Protein AF-A0A8S8Z1J0-F1 (afdb_monomer)

Sequence (112 aa):
MLGSYTSQRVSMSLVAPEFDILVENDLLVGEVVIIHGTALTQNEFSALGDVGGSLAWSPTSNLLLYGDTTDIATAKAEGVNIMIGPDWAPSGSKSSMHELKTADWWDKERPR

pLDDT: mean 88.36, std 18.01, range [36.69, 98.62]

Mean predicted aligned error: 6.82 Å

Foldseek 3Di:
DDDDPPLPPQDDDPQCVPLVVCSVVVNLALDAEAEFCQSDDLSSLLSSQVRNHAYEFALQL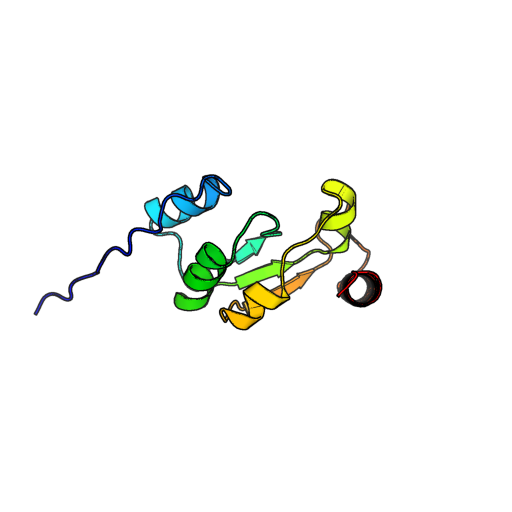CCVPPVGGHPVVSSVVSRHHYHYFQPDDPRGDPTSVVSVVSVVVVVVPDDD

Radius of gyration: 15.38 Å; Cα contacts (8 Å, |Δi|>4): 156; chains: 1; bounding box: 47×26×43 Å

Nearest PDB structures (foldseek):
  3e0l-assembly1_B  TM=9.116E-01  e=1.010E-03  Homo sapiens
  2uz9-assembly1_A  TM=9.146E-01  e=1.148E-03  Homo sapiens
  5hmf-assembly1_A  TM=8.231E-01  e=3.634E-03  Paenarthrobacter aurescens
  4lh8-assembly1_A  TM=8.204E-01  e=4.404E-03  Paenarthrobacter aurescens
  5hmd-assembly1_A  TM=8.238E-01  e=8.906E-03  Paenarthrobacter aurescens

Solvent-accessible surface area (backbone atoms only — not comparable to full-atom values): 6459 Å² total; per-residue (Å²): 138,83,82,82,82,76,80,77,77,73,76,85,52,96,66,42,65,68,58,53,53,37,49,77,67,74,54,74,37,45,88,36,68,44,69,54,52,57,65,57,50,68,69,57,26,35,58,36,15,75,44,53,10,32,36,41,33,28,48,50,30,32,38,74,77,69,73,49,58,43,62,57,69,55,29,50,73,36,52,31,43,78,44,70,38,22,71,59,79,93,54,22,48,96,35,46,71,49,29,51,52,46,47,55,50,52,65,70,70,52,87,128

Structure (mmCIF, N/CA/C/O backbone):
data_AF-A0A8S8Z1J0-F1
#
_entry.id   AF-A0A8S8Z1J0-F1
#
loop_
_atom_site.group_PDB
_atom_site.id
_atom_site.type_symbol
_atom_site.label_atom_id
_atom_site.label_alt_id
_atom_site.label_comp_id
_atom_site.label_asym_id
_atom_site.label_entity_id
_atom_site.label_seq_id
_atom_site.pdbx_PDB_ins_code
_atom_site.Cartn_x
_atom_site.Cartn_y
_atom_site.Cartn_z
_atom_site.occupancy
_atom_site.B_iso_or_equiv
_atom_site.auth_seq_id
_atom_site.auth_comp_id
_atom_site.auth_asym_id
_atom_site.auth_atom_id
_atom_site.pdbx_PDB_model_num
ATOM 1 N N . MET A 1 1 ? -31.672 0.012 25.500 1.00 39.16 1 MET A N 1
ATOM 2 C CA . MET A 1 1 ? -30.573 -0.919 25.186 1.00 39.16 1 MET A CA 1
ATOM 3 C C . MET A 1 1 ? -29.626 -0.144 24.277 1.00 39.16 1 MET A C 1
ATOM 5 O O . MET A 1 1 ? -29.867 -0.079 23.083 1.00 39.16 1 MET A O 1
ATOM 9 N N . LEU A 1 2 ? -28.698 0.618 24.861 1.00 37.44 2 LEU A N 1
ATOM 10 C CA . LEU A 1 2 ? -27.749 1.452 24.115 1.00 37.44 2 LEU A CA 1
ATOM 11 C C . LEU A 1 2 ? -26.468 0.633 23.953 1.00 37.44 2 LEU A C 1
ATOM 13 O O . LEU A 1 2 ? -25.881 0.231 24.956 1.00 37.44 2 LEU A O 1
ATOM 17 N N . GLY A 1 3 ? -26.110 0.321 22.708 1.00 39.62 3 GLY A N 1
ATOM 18 C CA . GLY A 1 3 ? -24.871 -0.373 22.377 1.00 39.62 3 GLY A CA 1
ATOM 19 C C . GLY A 1 3 ? -23.680 0.529 22.675 1.00 39.62 3 GLY A C 1
ATOM 20 O O . GLY A 1 3 ? -23.623 1.665 22.210 1.00 39.62 3 GLY A O 1
ATOM 21 N N . SER A 1 4 ? -22.758 0.036 23.493 1.00 36.69 4 SER A N 1
ATOM 22 C CA . SER A 1 4 ? -21.487 0.687 23.776 1.00 36.69 4 SER A CA 1
ATOM 23 C C . SER A 1 4 ? -20.590 0.595 22.542 1.00 36.69 4 SER A C 1
ATOM 25 O O . SER A 1 4 ? -20.083 -0.482 22.233 1.00 36.69 4 SER A O 1
ATOM 27 N N . TYR A 1 5 ? -20.389 1.713 21.846 1.00 37.41 5 TYR A N 1
ATOM 28 C CA . TYR A 1 5 ? -19.267 1.859 20.925 1.00 37.41 5 TYR A CA 1
ATOM 29 C C . TYR A 1 5 ? -18.002 2.014 21.766 1.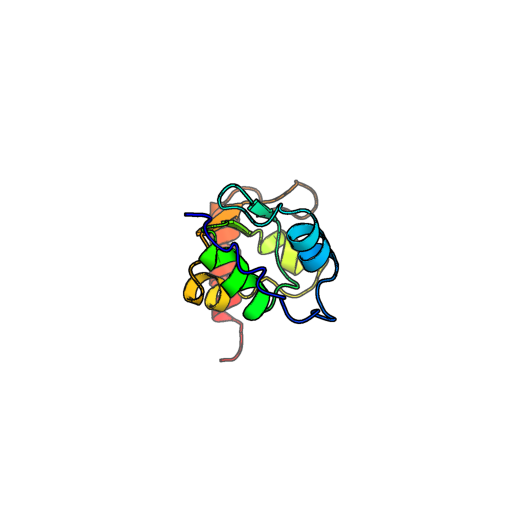00 37.41 5 TYR A C 1
ATOM 31 O O . TYR A 1 5 ? -17.731 3.069 22.342 1.00 37.41 5 TYR A O 1
ATOM 39 N N . THR A 1 6 ? -17.267 0.919 21.920 1.00 42.12 6 THR A N 1
ATOM 40 C CA . THR A 1 6 ? -15.942 0.939 22.529 1.00 42.12 6 THR A CA 1
ATOM 41 C C . THR A 1 6 ? -15.005 1.621 21.538 1.00 42.12 6 THR A C 1
ATOM 43 O O . THR A 1 6 ? -14.635 1.027 20.534 1.00 42.12 6 THR A O 1
ATOM 46 N N . SER A 1 7 ? -14.646 2.878 21.801 1.00 43.91 7 SER A N 1
ATOM 47 C CA . SER A 1 7 ? -13.538 3.547 21.117 1.00 43.91 7 SER A CA 1
ATOM 48 C C . SER A 1 7 ? -12.259 2.765 21.433 1.00 43.91 7 SER A C 1
ATOM 50 O O . SER A 1 7 ? -11.722 2.846 22.543 1.00 43.91 7 SER A O 1
ATOM 52 N N . GLN A 1 8 ? -11.820 1.925 20.493 1.00 44.66 8 GLN A N 1
ATOM 53 C CA . GLN A 1 8 ? -10.488 1.334 20.516 1.00 44.66 8 GLN A CA 1
ATOM 54 C C . GLN A 1 8 ? -9.500 2.488 20.366 1.00 44.66 8 GLN A C 1
ATOM 56 O O . GLN A 1 8 ? -9.335 3.047 19.287 1.00 44.66 8 GLN A O 1
ATOM 61 N N . ARG A 1 9 ? -8.861 2.879 21.473 1.00 46.41 9 ARG A N 1
ATOM 62 C CA . ARG A 1 9 ? -7.685 3.745 21.411 1.00 46.41 9 ARG A CA 1
ATOM 63 C C . ARG A 1 9 ? -6.593 2.960 20.702 1.00 46.41 9 ARG A C 1
ATOM 65 O O . ARG A 1 9 ? -5.966 2.094 21.312 1.00 46.41 9 ARG A O 1
ATOM 72 N N . VAL A 1 10 ? -6.392 3.253 19.425 1.00 53.56 10 VAL A N 1
ATOM 73 C CA . VAL A 1 10 ? -5.163 2.895 18.727 1.00 53.56 10 VAL A CA 1
ATOM 74 C C . VAL A 1 10 ? -4.028 3.588 19.484 1.00 53.56 10 VAL A C 1
ATOM 76 O O . VAL A 1 10 ? -4.106 4.769 19.823 1.00 53.56 10 VAL A O 1
ATOM 79 N N . SER A 1 11 ? -3.025 2.813 19.890 1.00 52.78 11 SER A N 1
ATOM 80 C CA . SER A 1 11 ? -1.804 3.350 20.484 1.00 52.78 11 SER A CA 1
ATOM 81 C C . SER A 1 11 ? -1.172 4.301 19.473 1.00 52.78 11 SER A C 1
ATOM 83 O O . SER A 1 11 ? -0.790 3.837 18.406 1.00 52.78 11 SER A O 1
ATOM 85 N N . MET A 1 12 ? -1.042 5.578 19.836 1.00 50.81 12 MET A N 1
ATOM 86 C CA . MET A 1 12 ? -0.450 6.641 19.018 1.00 50.81 12 MET A CA 1
ATOM 87 C C . MET A 1 12 ? 0.856 6.162 18.380 1.00 50.81 12 MET A C 1
ATOM 89 O O . MET A 1 12 ? 1.864 5.941 19.061 1.00 50.81 12 MET A O 1
ATOM 93 N N . SER A 1 13 ? 0.796 5.918 17.077 1.00 51.41 13 SER A N 1
ATOM 94 C CA . SER A 1 13 ? 1.918 5.429 16.292 1.00 51.41 13 SER A CA 1
ATOM 95 C C . SER A 1 13 ? 2.790 6.628 15.953 1.00 51.41 13 SER A C 1
ATOM 97 O O . SER A 1 13 ? 2.358 7.551 15.269 1.00 51.41 13 SER A O 1
ATOM 99 N N . LEU A 1 14 ? 4.050 6.636 16.401 1.00 54.56 14 LEU A N 1
ATOM 100 C CA . LEU A 1 14 ? 5.009 7.683 16.010 1.00 54.56 14 LEU A CA 1
ATOM 101 C C . LEU A 1 14 ? 5.307 7.682 14.494 1.00 54.56 14 LEU A C 1
ATOM 103 O O . LEU A 1 14 ? 6.061 8.534 14.029 1.00 54.56 14 LEU A O 1
ATOM 107 N N . VAL A 1 15 ? 4.769 6.713 13.747 1.00 55.25 15 VAL A N 1
ATOM 108 C CA . VAL A 1 15 ? 5.150 6.396 12.368 1.00 55.25 15 VAL A CA 1
ATOM 109 C C . VAL A 1 15 ? 4.072 6.810 11.350 1.00 55.25 15 VAL A C 1
ATOM 111 O O . VAL A 1 15 ? 4.399 6.935 10.173 1.00 55.25 15 VAL A O 1
ATOM 114 N N . ALA A 1 16 ? 2.835 7.121 11.771 1.00 68.56 16 ALA A N 1
ATOM 115 C CA . ALA A 1 16 ? 1.759 7.542 10.859 1.00 68.56 16 ALA A CA 1
ATOM 116 C C . ALA A 1 16 ? 0.701 8.458 11.527 1.00 68.56 16 ALA A C 1
ATOM 118 O O . ALA A 1 16 ? -0.449 8.041 11.698 1.00 68.56 16 ALA A O 1
ATOM 119 N N . PRO A 1 17 ? 1.033 9.717 11.884 1.00 83.19 17 PRO A N 1
ATOM 120 C CA . PRO A 1 17 ? 0.059 10.650 12.467 1.00 83.19 17 PRO A CA 1
ATOM 121 C C . PRO A 1 17 ? -1.178 10.866 11.578 1.00 83.19 17 PRO A C 1
ATOM 123 O O . PRO A 1 17 ? -2.257 11.184 12.070 1.00 83.19 17 PRO A O 1
ATOM 126 N N . GLU A 1 18 ? -1.057 10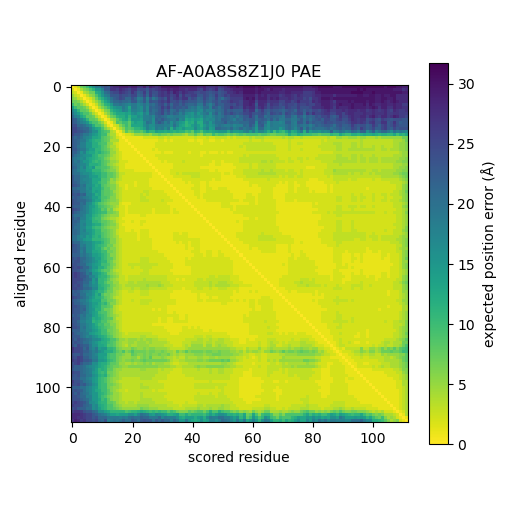.669 10.265 1.00 90.56 18 GLU A N 1
ATOM 127 C CA . GLU A 1 18 ? -2.167 10.757 9.319 1.00 90.56 18 GLU A CA 1
ATOM 128 C C . GLU A 1 18 ? -3.210 9.649 9.518 1.00 90.56 18 GLU A C 1
ATOM 130 O O . GLU A 1 18 ? -4.399 9.890 9.302 1.00 90.56 18 GLU A O 1
ATOM 135 N N . PHE A 1 19 ? -2.794 8.450 9.943 1.00 93.62 19 PHE A N 1
ATOM 136 C CA . PHE A 1 19 ? -3.726 7.363 10.242 1.00 93.62 19 PHE A CA 1
ATOM 137 C C . PHE A 1 19 ? -4.517 7.662 11.517 1.00 93.62 19 PHE A C 1
ATOM 139 O O . PHE A 1 19 ? -5.732 7.475 11.544 1.00 93.62 19 PHE A O 1
ATOM 146 N N . ASP A 1 20 ? -3.857 8.215 12.537 1.00 92.25 20 ASP A N 1
ATOM 147 C CA . ASP A 1 20 ? -4.526 8.650 13.765 1.00 92.25 20 ASP A CA 1
ATOM 148 C C . ASP A 1 20 ? -5.573 9.734 13.463 1.00 92.25 20 ASP A C 1
ATOM 150 O O . ASP A 1 20 ? -6.711 9.625 13.910 1.00 92.25 20 ASP A O 1
ATOM 154 N N . ILE A 1 21 ? -5.252 10.719 12.611 1.00 94.00 21 ILE A N 1
ATOM 155 C CA . ILE A 1 21 ? -6.218 11.739 12.161 1.00 94.00 21 ILE A CA 1
ATOM 156 C C . ILE A 1 21 ? -7.428 11.091 11.476 1.00 94.00 21 ILE A C 1
ATOM 158 O O . ILE A 1 21 ? -8.566 11.499 11.711 1.00 94.00 21 ILE A O 1
ATOM 162 N N . LEU A 1 22 ? -7.213 10.083 10.632 1.00 95.12 22 LEU A N 1
ATOM 163 C CA . LEU A 1 22 ? -8.291 9.354 9.965 1.00 95.12 22 LEU A CA 1
ATOM 164 C C . LEU A 1 22 ? -9.211 8.655 10.984 1.00 95.12 22 LEU A C 1
ATOM 166 O O . LEU A 1 22 ? -10.434 8.745 10.864 1.00 95.12 22 LEU A O 1
ATOM 170 N N . VAL A 1 23 ? -8.640 8.017 12.009 1.00 95.38 23 VAL A N 1
ATOM 171 C CA . VAL A 1 23 ? -9.391 7.364 13.095 1.00 95.38 23 VAL A CA 1
ATOM 172 C C . VAL A 1 23 ? -10.144 8.383 13.953 1.00 95.38 23 VAL A C 1
ATOM 174 O O . VAL A 1 23 ? -11.331 8.205 14.210 1.00 95.38 23 VAL A O 1
ATOM 177 N N . GLU A 1 24 ? -9.489 9.470 14.365 1.00 96.00 24 GLU A N 1
ATOM 178 C CA . GLU A 1 24 ? -10.069 10.522 15.213 1.00 96.00 24 GLU A CA 1
ATOM 179 C C . GLU A 1 24 ? -11.254 11.246 14.564 1.00 96.00 24 GLU A C 1
ATOM 181 O O . GLU A 1 24 ? -12.081 11.828 15.265 1.00 96.00 24 GLU A O 1
ATOM 186 N N . ASN A 1 25 ? -11.342 11.212 13.234 1.00 96.38 25 ASN A N 1
ATOM 187 C CA . ASN A 1 25 ? -12.436 11.806 12.468 1.00 96.38 25 ASN A CA 1
ATOM 188 C C . ASN A 1 25 ? -13.517 10.786 12.063 1.00 96.38 25 ASN A C 1
ATOM 190 O O . ASN A 1 25 ? -14.339 11.094 11.201 1.00 96.38 25 ASN A O 1
ATOM 194 N N . ASP A 1 26 ? -13.523 9.587 12.659 1.00 96.56 26 ASP A N 1
ATOM 195 C CA . ASP A 1 26 ? -14.471 8.502 12.361 1.00 96.56 26 ASP A CA 1
ATOM 196 C C . ASP A 1 26 ? -14.465 8.081 10.873 1.00 96.56 26 ASP A C 1
ATOM 198 O O . ASP A 1 26 ? -15.477 7.644 10.322 1.00 96.56 26 ASP A O 1
ATOM 202 N N . LEU A 1 27 ? -13.314 8.213 10.198 1.00 97.06 27 LEU A N 1
ATOM 203 C CA . LEU A 1 27 ? -13.148 7.879 8.777 1.00 97.06 27 LEU A CA 1
ATOM 204 C C . LEU A 1 27 ? -12.543 6.484 8.549 1.00 97.06 27 LEU A C 1
ATOM 206 O O . LEU A 1 27 ? -12.413 6.058 7.399 1.00 97.06 27 LEU A O 1
ATOM 210 N N . LEU A 1 28 ? -12.193 5.754 9.614 1.00 97.19 28 LEU A N 1
ATOM 211 C CA . LEU A 1 28 ? -11.796 4.347 9.521 1.00 97.19 28 LEU A CA 1
ATOM 212 C C . LEU A 1 28 ? -13.048 3.475 9.356 1.00 97.19 28 LEU A C 1
ATOM 214 O O . LEU A 1 28 ? -13.596 2.947 10.320 1.00 97.19 28 LEU A O 1
ATOM 218 N N . VAL A 1 29 ? -13.517 3.367 8.115 1.00 97.31 29 VAL A N 1
ATOM 219 C CA . VAL A 1 29 ? -14.726 2.631 7.715 1.00 97.31 29 VAL A CA 1
ATOM 220 C C . VAL A 1 29 ? -14.422 1.685 6.553 1.00 97.31 29 VAL A C 1
ATOM 222 O O . VAL A 1 29 ? -13.402 1.835 5.885 1.00 97.31 29 VAL A O 1
ATOM 225 N N . GLY A 1 30 ? -15.300 0.719 6.274 1.00 96.38 30 GLY A N 1
ATOM 226 C CA . GLY A 1 30 ? -15.054 -0.298 5.240 1.00 96.38 30 GLY A CA 1
ATOM 227 C C . GLY A 1 30 ? -14.912 0.252 3.817 1.00 96.38 30 GLY A C 1
ATOM 228 O O . GLY A 1 30 ? -14.244 -0.347 2.979 1.00 96.38 30 GLY A O 1
ATOM 229 N N . GLU A 1 31 ? -15.485 1.421 3.538 1.00 97.44 31 GLU A N 1
ATOM 230 C CA . GLU A 1 31 ? -15.373 2.115 2.254 1.00 97.44 31 GLU A CA 1
ATOM 231 C C . GLU A 1 31 ? -14.030 2.834 2.061 1.00 97.44 31 GLU A C 1
ATOM 233 O O . GLU A 1 31 ? -13.759 3.350 0.973 1.00 97.44 31 GLU A O 1
ATOM 238 N N . VAL A 1 32 ? -13.183 2.895 3.094 1.00 97.44 32 VAL A N 1
ATOM 239 C CA . VAL A 1 32 ? -11.903 3.593 3.010 1.00 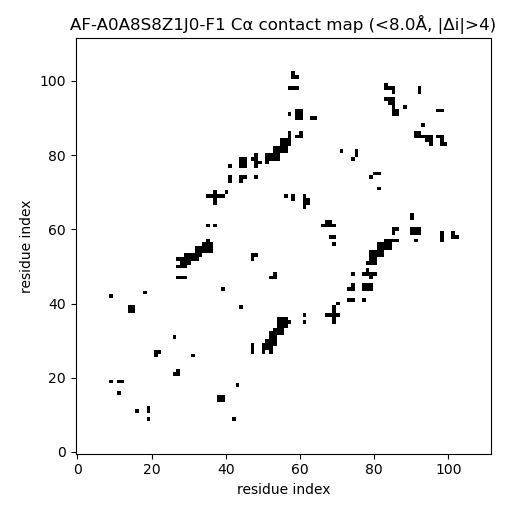97.44 32 VAL A CA 1
ATOM 240 C C . VAL A 1 32 ? -10.929 2.848 2.098 1.00 97.44 32 VAL A C 1
ATOM 242 O O . VAL A 1 32 ? -10.781 1.623 2.150 1.00 97.44 32 VAL A O 1
ATOM 245 N N . VAL A 1 33 ? -10.224 3.616 1.268 1.00 98.12 33 VAL A N 1
ATOM 246 C CA . VAL A 1 33 ? -9.132 3.121 0.430 1.00 98.12 33 VAL A CA 1
ATOM 247 C C . VAL A 1 33 ? -7.884 3.933 0.739 1.00 98.12 33 VAL A C 1
ATOM 249 O O . VAL A 1 33 ? -7.780 5.096 0.352 1.00 98.12 33 VAL A O 1
ATOM 252 N N . ILE A 1 34 ? -6.925 3.315 1.425 1.00 97.44 34 ILE A N 1
ATOM 253 C CA . ILE A 1 34 ? -5.614 3.917 1.667 1.00 97.44 34 ILE A CA 1
ATOM 254 C C . ILE A 1 34 ? -4.749 3.711 0.426 1.00 97.44 34 ILE A C 1
ATOM 256 O O . ILE A 1 34 ? -4.596 2.595 -0.064 1.00 97.44 34 ILE A O 1
ATOM 260 N N . ILE A 1 35 ? -4.176 4.792 -0.095 1.00 97.19 35 ILE A N 1
ATOM 261 C CA . ILE A 1 35 ? -3.278 4.747 -1.253 1.00 97.19 35 ILE A CA 1
ATOM 262 C C . ILE A 1 35 ? -1.840 4.643 -0.743 1.00 97.19 35 ILE A C 1
ATOM 264 O O . ILE A 1 35 ? -1.461 5.330 0.205 1.00 97.19 35 ILE A O 1
ATOM 268 N N . HIS A 1 36 ? -1.039 3.781 -1.370 1.00 96.75 36 HIS A N 1
ATOM 269 C CA . HIS A 1 36 ? 0.326 3.426 -0.973 1.00 96.75 36 HIS A CA 1
ATOM 270 C C . HIS A 1 36 ? 0.390 2.662 0.350 1.00 96.75 36 HIS A C 1
ATOM 272 O O . HIS A 1 36 ? 0.682 1.471 0.328 1.00 96.75 36 HIS A O 1
ATOM 278 N N . GLY A 1 37 ? 0.129 3.312 1.486 1.00 95.62 37 GLY A N 1
ATOM 279 C CA . GLY A 1 37 ? 0.223 2.709 2.823 1.00 95.62 37 GLY A CA 1
ATOM 280 C C . GLY A 1 37 ? 1.632 2.254 3.219 1.00 95.62 37 GLY A C 1
ATOM 281 O O . GLY A 1 37 ? 1.767 1.372 4.056 1.00 95.62 37 GLY A O 1
ATOM 282 N N . THR A 1 38 ? 2.684 2.821 2.619 1.00 95.50 38 THR A N 1
ATOM 283 C CA . THR A 1 38 ? 4.086 2.396 2.814 1.00 95.50 38 THR A CA 1
ATOM 284 C C . THR A 1 38 ? 4.594 2.548 4.246 1.00 95.50 38 THR A C 1
ATOM 286 O O . THR A 1 38 ? 5.473 1.796 4.648 1.00 95.50 38 THR A O 1
ATOM 289 N N . ALA A 1 39 ? 4.052 3.503 5.004 1.00 94.44 39 ALA A N 1
ATOM 290 C CA . ALA A 1 39 ? 4.424 3.758 6.396 1.00 94.44 39 ALA A CA 1
ATOM 291 C C . ALA A 1 39 ? 3.564 2.993 7.418 1.00 94.44 39 ALA A C 1
ATOM 293 O O . ALA A 1 39 ? 3.850 3.057 8.611 1.00 94.44 39 ALA A O 1
ATOM 294 N N . LEU A 1 40 ? 2.512 2.295 6.972 1.00 95.38 40 LEU A N 1
ATOM 295 C CA . LEU A 1 40 ? 1.647 1.550 7.880 1.00 95.38 40 LEU A CA 1
ATOM 296 C C . LEU A 1 40 ? 2.376 0.325 8.439 1.00 95.38 40 LEU A C 1
ATOM 298 O O . LEU A 1 40 ? 3.100 -0.384 7.738 1.00 95.38 40 LEU A O 1
ATOM 302 N N . THR A 1 41 ? 2.151 0.081 9.720 1.00 95.50 41 THR A N 1
ATOM 303 C CA . THR A 1 41 ? 2.626 -1.064 10.488 1.00 95.50 41 THR A CA 1
ATOM 304 C C . THR A 1 41 ? 1.513 -2.101 10.639 1.00 95.50 41 THR A C 1
ATOM 306 O O . THR A 1 41 ? 0.361 -1.883 10.260 1.00 95.50 41 THR A O 1
ATOM 309 N N . GLN A 1 42 ? 1.842 -3.239 11.252 1.00 96.75 42 GLN A N 1
ATOM 310 C CA . GLN A 1 42 ? 0.867 -4.285 11.560 1.00 96.75 42 GLN A CA 1
ATOM 311 C C . GLN A 1 42 ? -0.354 -3.761 12.332 1.00 96.75 42 GLN A C 1
ATOM 313 O O . GLN A 1 42 ? -1.469 -4.187 12.051 1.00 96.75 42 GLN A O 1
ATOM 318 N N . ASN A 1 43 ? -0.170 -2.823 13.268 1.00 96.38 43 ASN A N 1
ATOM 319 C CA . ASN A 1 43 ? -1.279 -2.302 14.069 1.00 96.38 43 ASN A CA 1
ATOM 320 C C . ASN A 1 43 ? -2.281 -1.517 13.212 1.00 96.38 43 ASN A C 1
ATOM 322 O O . ASN A 1 43 ? -3.487 -1.710 13.361 1.00 96.38 43 ASN A O 1
ATOM 326 N N . GLU A 1 44 ? -1.803 -0.656 12.305 1.00 97.19 44 GLU A N 1
ATOM 327 C CA . GLU A 1 44 ? -2.699 0.067 11.398 1.00 97.19 44 GLU A CA 1
ATOM 328 C C . GLU A 1 44 ? -3.338 -0.878 10.370 1.00 97.19 44 GLU A C 1
ATOM 330 O O . GLU A 1 44 ? -4.514 -0.720 10.048 1.00 97.19 44 GLU A O 1
ATOM 335 N N . PHE A 1 45 ? -2.613 -1.897 9.890 1.00 98.12 45 PHE A N 1
ATOM 336 C CA . PHE A 1 45 ? -3.196 -2.914 9.010 1.00 98.12 45 PHE A CA 1
ATOM 337 C C . PHE A 1 45 ? -4.284 -3.737 9.697 1.00 98.12 45 PHE A C 1
ATOM 339 O O . PHE A 1 45 ? -5.321 -3.967 9.084 1.00 98.12 45 PHE A O 1
ATOM 346 N N . SER A 1 46 ? -4.081 -4.132 10.955 1.00 98.25 46 SER A N 1
ATOM 347 C CA . SER A 1 46 ? -5.084 -4.831 11.763 1.00 98.25 46 SER A CA 1
ATOM 348 C C . SER A 1 46 ? -6.347 -3.985 11.915 1.00 98.25 46 SER A C 1
ATOM 350 O O . SER A 1 46 ? -7.435 -4.438 11.571 1.00 98.25 46 SER A O 1
ATOM 352 N N . ALA A 1 47 ? -6.204 -2.710 12.292 1.00 97.69 47 ALA A N 1
ATOM 353 C CA . ALA A 1 47 ? -7.339 -1.796 12.410 1.00 97.69 47 ALA A CA 1
ATOM 354 C C . ALA A 1 47 ? -8.071 -1.578 11.070 1.00 97.69 47 ALA A C 1
ATOM 356 O O . ALA A 1 47 ? -9.300 -1.517 11.026 1.00 97.69 47 ALA A O 1
ATOM 357 N N . LEU A 1 48 ? -7.327 -1.477 9.964 1.00 98.19 48 LEU A N 1
ATOM 358 C CA . LEU A 1 48 ? -7.902 -1.360 8.624 1.00 98.19 48 LEU A CA 1
ATOM 359 C C . LEU A 1 48 ? -8.634 -2.642 8.195 1.00 98.19 48 LEU A C 1
ATOM 361 O O . LEU A 1 48 ? -9.710 -2.563 7.601 1.00 98.19 48 LEU A O 1
ATOM 365 N N . GLY A 1 49 ? -8.069 -3.809 8.500 1.00 98.25 49 GLY A N 1
ATOM 366 C CA . GLY A 1 49 ? -8.665 -5.115 8.235 1.00 98.25 49 GLY A CA 1
ATOM 367 C C . GLY A 1 49 ? -9.941 -5.356 9.041 1.00 98.25 49 GLY A C 1
ATOM 368 O O . GLY A 1 49 ? -10.935 -5.811 8.476 1.00 98.25 49 GLY A O 1
ATOM 369 N N . ASP A 1 50 ? -9.960 -4.960 10.318 1.00 98.50 50 ASP A N 1
ATOM 370 C CA . ASP A 1 50 ? -11.115 -5.087 11.220 1.00 98.50 50 ASP A CA 1
ATOM 371 C C . ASP A 1 50 ? -12.371 -4.385 10.677 1.00 98.50 50 ASP A C 1
ATOM 373 O O . ASP A 1 50 ? -13.489 -4.879 10.847 1.00 98.50 50 ASP A O 1
ATOM 377 N N . VAL A 1 51 ? -12.201 -3.251 9.987 1.00 98.06 51 VAL A N 1
ATOM 378 C CA . VAL A 1 51 ? -13.313 -2.516 9.357 1.00 98.06 51 VAL A CA 1
ATOM 379 C C . VAL A 1 51 ? -13.606 -2.964 7.921 1.00 98.06 51 VAL A C 1
ATOM 381 O O . VAL A 1 51 ? -14.558 -2.477 7.315 1.00 98.06 51 VAL A O 1
ATOM 384 N N . GLY A 1 52 ? -12.820 -3.890 7.362 1.00 98.06 52 GLY A N 1
ATOM 385 C CA . GLY A 1 52 ? -12.928 -4.339 5.969 1.00 98.06 52 GLY A CA 1
ATOM 386 C C . GLY A 1 52 ? -12.397 -3.333 4.943 1.00 98.06 52 GLY A C 1
ATOM 387 O O . GLY A 1 52 ? -12.764 -3.402 3.767 1.00 98.06 52 GLY A O 1
ATOM 388 N N . GLY A 1 53 ? -11.553 -2.396 5.380 1.00 98.12 53 GLY A N 1
ATOM 389 C CA . GLY A 1 53 ? -10.972 -1.358 4.539 1.00 98.12 53 GLY A CA 1
ATOM 390 C C . GLY A 1 53 ? -9.987 -1.904 3.506 1.00 98.12 53 GLY A C 1
ATOM 391 O O . GLY A 1 53 ? -9.583 -3.073 3.523 1.00 98.12 53 GLY A O 1
ATOM 392 N N . SER A 1 54 ? -9.607 -1.041 2.564 1.00 98.56 54 SER A N 1
ATOM 393 C CA . SER A 1 54 ? -8.798 -1.438 1.413 1.00 98.56 54 SER A CA 1
ATOM 394 C C . SER A 1 54 ? -7.498 -0.650 1.277 1.00 98.56 54 SER A C 1
ATOM 396 O O . SER A 1 54 ? -7.386 0.500 1.698 1.00 98.56 54 SER A O 1
ATOM 398 N N . LEU A 1 55 ? -6.531 -1.262 0.601 1.00 98.25 55 LEU A N 1
ATOM 399 C CA . LEU A 1 55 ? -5.263 -0.674 0.202 1.00 98.25 55 LEU A CA 1
ATOM 400 C C . LEU A 1 55 ? -5.149 -0.665 -1.329 1.00 98.25 55 LEU A C 1
ATOM 402 O O . LEU A 1 55 ? -5.276 -1.707 -1.973 1.00 98.25 55 LEU A O 1
ATOM 406 N N . ALA A 1 56 ? -4.858 0.495 -1.915 1.00 98.19 56 ALA A N 1
ATOM 407 C CA . ALA A 1 56 ? -4.432 0.629 -3.303 1.00 98.19 56 ALA A CA 1
ATOM 408 C C . ALA A 1 56 ? -2.898 0.679 -3.364 1.00 98.19 56 ALA A C 1
ATOM 410 O O . ALA A 1 56 ? -2.276 1.687 -3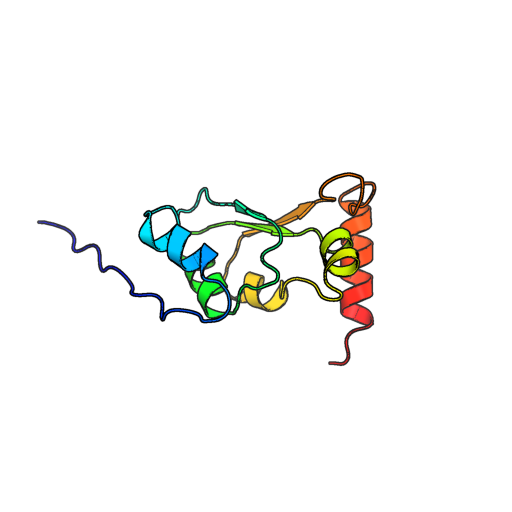.021 1.00 98.19 56 ALA A O 1
ATOM 411 N N . TRP A 1 57 ? -2.288 -0.429 -3.784 1.00 98.38 57 TRP A N 1
ATOM 412 C CA . TRP A 1 57 ? -0.840 -0.606 -3.815 1.00 98.38 57 TRP A CA 1
ATOM 413 C C . TRP A 1 57 ? -0.251 -0.342 -5.205 1.00 98.38 57 TRP A C 1
ATOM 415 O O . TRP A 1 57 ? -0.703 -0.905 -6.206 1.00 98.38 57 TRP A O 1
ATOM 425 N N . SER A 1 58 ? 0.803 0.474 -5.239 1.00 98.31 58 SER A N 1
ATOM 426 C CA . SER A 1 58 ? 1.499 0.897 -6.460 1.00 98.31 58 SER A CA 1
ATOM 427 C C . SER A 1 58 ? 3.011 0.676 -6.309 1.00 98.31 58 SER A C 1
ATOM 429 O O . SER A 1 58 ? 3.751 1.631 -6.046 1.00 98.31 58 SER A O 1
ATOM 431 N N . PRO A 1 59 ? 3.500 -0.576 -6.402 1.00 97.50 59 PRO A N 1
ATOM 432 C CA . PRO A 1 59 ? 4.878 -0.915 -6.055 1.00 97.50 59 PRO A CA 1
ATOM 433 C C . PRO A 1 59 ? 5.930 -0.158 -6.862 1.00 97.50 59 PRO A C 1
ATOM 435 O O . PRO A 1 59 ? 6.946 0.234 -6.296 1.00 97.50 59 PRO A O 1
ATOM 438 N N . THR A 1 60 ? 5.694 0.086 -8.151 1.00 97.69 60 THR A N 1
ATOM 439 C CA . THR A 1 60 ? 6.639 0.827 -9.001 1.00 97.69 60 THR A CA 1
ATOM 440 C C . THR A 1 60 ? 6.825 2.262 -8.506 1.00 97.69 60 THR A C 1
ATOM 442 O O . THR A 1 60 ? 7.960 2.706 -8.336 1.00 97.69 60 THR A O 1
ATOM 445 N N . SER A 1 61 ? 5.720 2.952 -8.205 1.00 97.94 61 SER A N 1
ATOM 446 C CA . SER A 1 61 ? 5.736 4.320 -7.676 1.00 97.94 61 SER A CA 1
ATOM 447 C C . SER A 1 61 ? 6.409 4.376 -6.304 1.00 97.94 61 SER A C 1
ATOM 449 O O . SER A 1 61 ? 7.306 5.190 -6.089 1.00 97.94 61 SER A O 1
ATOM 451 N N . ASN A 1 62 ? 6.062 3.442 -5.410 1.00 97.50 62 ASN A N 1
ATOM 452 C CA . ASN A 1 62 ? 6.654 3.352 -4.076 1.00 97.50 62 ASN A CA 1
ATOM 453 C C . ASN A 1 62 ? 8.179 3.196 -4.132 1.00 97.50 62 ASN A C 1
ATOM 455 O O . ASN A 1 62 ? 8.907 3.975 -3.520 1.00 97.50 62 ASN A O 1
ATOM 459 N N . LEU A 1 63 ? 8.663 2.223 -4.909 1.00 96.06 63 LEU A N 1
ATOM 460 C CA . LEU A 1 63 ? 10.091 1.933 -5.022 1.00 96.06 63 LEU A CA 1
ATOM 461 C C . LEU A 1 63 ? 10.856 3.098 -5.652 1.00 96.06 63 LEU A C 1
ATOM 463 O O . LEU A 1 63 ? 11.950 3.425 -5.197 1.00 96.06 63 LEU A O 1
ATOM 467 N N . LEU A 1 64 ? 10.284 3.746 -6.671 1.00 96.38 64 LEU A N 1
ATOM 468 C CA . LEU A 1 64 ? 10.916 4.890 -7.323 1.00 96.38 64 LEU A CA 1
ATOM 469 C C . LEU A 1 64 ? 11.022 6.108 -6.393 1.00 96.38 64 LEU A C 1
ATOM 471 O O . LEU A 1 64 ? 12.032 6.808 -6.430 1.00 96.38 64 LEU A O 1
ATOM 475 N N . LEU A 1 65 ? 9.985 6.379 -5.595 1.00 95.81 65 LEU A N 1
ATOM 476 C CA . LEU A 1 65 ? 9.905 7.579 -4.757 1.00 95.81 65 LEU A CA 1
ATOM 477 C C . LEU A 1 65 ? 10.555 7.405 -3.379 1.00 95.81 65 LEU A C 1
ATOM 479 O O . LEU A 1 65 ? 11.119 8.363 -2.853 1.00 95.81 65 LEU A O 1
ATOM 483 N N . TYR A 1 66 ? 10.473 6.209 -2.795 1.00 93.81 66 TYR A N 1
ATOM 484 C CA . TYR A 1 66 ? 10.824 5.966 -1.391 1.00 93.81 66 TYR A CA 1
ATOM 485 C C . TYR A 1 66 ? 11.909 4.902 -1.195 1.00 93.81 66 TYR A C 1
ATOM 487 O O . TYR A 1 66 ? 12.462 4.802 -0.103 1.00 93.81 66 TYR A O 1
ATOM 495 N N . GLY A 1 67 ? 12.238 4.114 -2.224 1.00 94.25 67 GLY A N 1
ATOM 496 C CA . GLY A 1 67 ? 13.249 3.052 -2.143 1.00 94.25 67 GLY A CA 1
ATOM 497 C C . GLY A 1 67 ? 12.803 1.772 -1.422 1.00 94.25 67 GLY A C 1
ATOM 498 O O . GLY A 1 67 ? 13.572 0.817 -1.369 1.00 94.25 67 GLY A O 1
ATOM 499 N N . ASP A 1 68 ? 11.572 1.730 -0.913 1.00 94.06 68 ASP A N 1
ATOM 500 C CA . ASP A 1 68 ? 10.908 0.546 -0.356 1.00 94.06 68 ASP A CA 1
ATOM 501 C C . ASP A 1 68 ? 9.417 0.587 -0.742 1.00 94.06 68 ASP A C 1
ATOM 503 O O . ASP A 1 68 ? 8.932 1.545 -1.352 1.00 94.06 68 ASP A O 1
ATOM 507 N N . THR A 1 69 ? 8.674 -0.463 -0.416 1.00 96.31 69 THR A N 1
ATOM 508 C CA . THR A 1 69 ? 7.246 -0.579 -0.690 1.00 96.31 69 THR A CA 1
ATOM 509 C C . THR A 1 69 ? 6.506 -1.194 0.489 1.00 96.31 69 THR A C 1
ATOM 511 O O . THR A 1 69 ? 7.100 -1.805 1.371 1.00 96.31 69 THR A O 1
ATOM 514 N N . THR A 1 70 ? 5.189 -1.030 0.486 1.00 96.62 70 THR A N 1
ATOM 515 C CA . THR A 1 70 ? 4.274 -1.490 1.530 1.00 96.62 70 THR A CA 1
ATOM 516 C C . THR A 1 70 ? 4.467 -2.964 1.866 1.00 96.62 70 THR A C 1
ATOM 518 O O . THR A 1 70 ? 4.599 -3.790 0.960 1.00 96.62 70 THR A O 1
ATOM 521 N N . ASP A 1 71 ? 4.420 -3.305 3.155 1.00 95.88 71 ASP A N 1
ATOM 522 C CA . ASP A 1 71 ? 4.414 -4.693 3.620 1.00 95.88 71 ASP A CA 1
ATOM 523 C C . ASP A 1 71 ? 3.051 -5.348 3.347 1.00 95.88 71 ASP A C 1
ATOM 525 O O . ASP A 1 71 ? 2.182 -5.481 4.214 1.00 95.88 71 ASP A O 1
ATOM 529 N N . ILE A 1 72 ? 2.849 -5.740 2.087 1.00 96.75 72 ILE A N 1
ATOM 530 C CA . ILE A 1 72 ? 1.588 -6.330 1.629 1.00 96.75 72 ILE A CA 1
ATOM 531 C C . ILE A 1 72 ? 1.348 -7.696 2.267 1.00 96.75 72 ILE A C 1
ATOM 533 O O . ILE A 1 72 ? 0.198 -8.120 2.370 1.00 96.75 72 ILE A O 1
ATOM 537 N N . ALA A 1 73 ? 2.414 -8.399 2.672 1.00 96.00 73 ALA A N 1
ATOM 538 C CA . ALA A 1 73 ? 2.311 -9.711 3.295 1.00 96.00 73 ALA A CA 1
ATOM 539 C C . ALA A 1 73 ? 1.638 -9.588 4.664 1.00 96.00 73 ALA A C 1
ATOM 541 O O . ALA A 1 73 ? 0.656 -10.291 4.917 1.00 96.00 73 ALA A O 1
ATOM 542 N N . THR A 1 74 ? 2.097 -8.642 5.487 1.00 97.75 74 THR A N 1
ATOM 543 C CA . THR A 1 74 ? 1.449 -8.313 6.761 1.00 97.75 74 THR A CA 1
ATOM 544 C C . THR A 1 74 ? 0.046 -7.756 6.531 1.00 97.75 74 THR A C 1
ATOM 546 O O . THR A 1 74 ? -0.899 -8.269 7.120 1.00 97.75 74 THR A O 1
ATOM 549 N N . ALA A 1 75 ? -0.144 -6.806 5.606 1.00 98.12 75 ALA A N 1
ATOM 550 C CA . ALA A 1 75 ? -1.477 -6.266 5.308 1.00 98.12 75 ALA A CA 1
ATOM 551 C C . ALA A 1 75 ? -2.492 -7.363 4.932 1.00 98.12 75 ALA A C 1
ATOM 553 O O . ALA A 1 75 ? -3.624 -7.376 5.414 1.00 98.12 75 ALA A O 1
ATOM 554 N N . LYS A 1 76 ? -2.074 -8.331 4.107 1.00 98.00 76 LYS A N 1
ATOM 555 C CA . LYS A 1 76 ? -2.904 -9.477 3.723 1.00 98.00 76 LYS A CA 1
ATOM 556 C C . LYS A 1 76 ? -3.188 -10.407 4.904 1.00 98.00 76 LYS A C 1
ATOM 558 O O . LYS A 1 76 ? -4.294 -10.934 4.992 1.00 98.00 76 LYS A O 1
ATOM 563 N N . ALA A 1 77 ? -2.202 -10.646 5.770 1.00 98.44 77 ALA A N 1
ATOM 564 C CA . ALA A 1 77 ? -2.367 -11.477 6.961 1.00 98.44 77 ALA A CA 1
ATOM 565 C C . ALA A 1 77 ? -3.364 -10.862 7.958 1.00 98.44 77 ALA A C 1
ATOM 567 O O . ALA A 1 77 ? -4.142 -11.596 8.560 1.00 98.44 77 ALA A O 1
ATOM 568 N N . GLU A 1 78 ? -3.392 -9.533 8.048 1.00 98.56 78 GLU A N 1
ATOM 569 C CA . GLU A 1 78 ? -4.330 -8.757 8.868 1.00 98.56 78 GLU A CA 1
ATOM 570 C C . GLU A 1 78 ? -5.716 -8.566 8.216 1.00 98.56 78 GLU A C 1
ATOM 572 O O . GLU A 1 78 ? -6.584 -7.904 8.773 1.00 98.56 78 GLU A O 1
ATOM 577 N N . GLY A 1 79 ? -5.965 -9.151 7.039 1.00 98.19 79 GLY A N 1
ATOM 578 C CA . GLY A 1 79 ? -7.290 -9.149 6.406 1.00 98.19 79 GLY A CA 1
ATOM 579 C C . GLY A 1 79 ? -7.621 -7.914 5.561 1.00 98.19 79 GLY A C 1
ATOM 580 O O . GLY A 1 79 ? -8.770 -7.757 5.151 1.00 98.19 79 GLY A O 1
ATOM 581 N N . VAL A 1 80 ? -6.641 -7.061 5.248 1.00 98.62 80 VAL A N 1
ATOM 582 C CA . VAL A 1 80 ? -6.841 -5.887 4.383 1.00 98.62 80 VAL A CA 1
ATOM 583 C C . VAL A 1 80 ? -7.171 -6.314 2.947 1.00 98.62 80 VAL A C 1
ATOM 585 O O . VAL A 1 80 ? -6.514 -7.184 2.367 1.00 98.62 80 VAL A O 1
ATOM 588 N N . ASN A 1 81 ? -8.151 -5.650 2.326 1.00 98.38 81 ASN A N 1
ATOM 589 C CA . ASN A 1 81 ? -8.449 -5.819 0.903 1.00 98.38 81 ASN A CA 1
ATOM 590 C C . ASN A 1 81 ? -7.381 -5.120 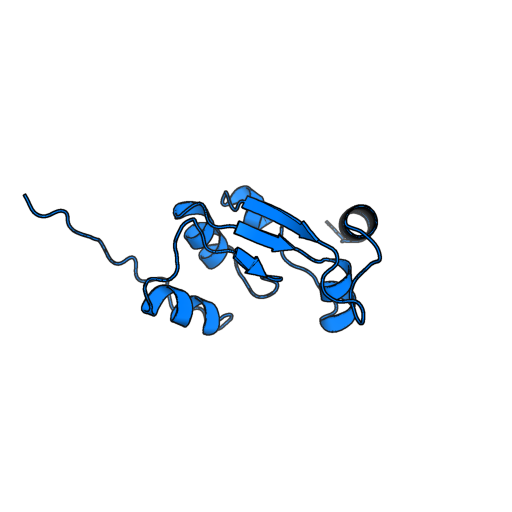0.048 1.00 98.38 81 ASN A C 1
ATOM 592 O O . ASN A 1 81 ? -7.221 -3.907 0.129 1.00 98.38 81 ASN A O 1
ATOM 596 N N . ILE A 1 82 ? -6.658 -5.852 -0.802 1.00 98.31 82 ILE A N 1
ATOM 597 C CA . ILE A 1 82 ? -5.531 -5.287 -1.566 1.00 98.31 82 ILE A CA 1
ATOM 598 C C . ILE A 1 82 ? -5.871 -5.192 -3.053 1.00 98.31 82 ILE A C 1
ATOM 600 O O . ILE A 1 82 ? -6.171 -6.187 -3.713 1.00 98.31 82 ILE A O 1
ATOM 604 N N . MET A 1 83 ? -5.755 -3.981 -3.589 1.00 97.94 83 MET A N 1
ATOM 605 C CA . MET A 1 83 ? -5.807 -3.667 -5.013 1.00 97.94 83 MET A CA 1
ATOM 606 C C . MET A 1 83 ? -4.408 -3.312 -5.515 1.00 97.94 83 MET A C 1
ATOM 608 O O . MET A 1 83 ? -3.591 -2.787 -4.762 1.00 97.94 83 MET A O 1
ATOM 612 N N . ILE A 1 84 ? -4.149 -3.546 -6.803 1.00 97.56 84 ILE A N 1
ATOM 613 C CA . ILE A 1 84 ? -2.885 -3.175 -7.446 1.00 97.56 84 ILE A CA 1
ATOM 614 C C . ILE A 1 84 ? -3.124 -2.247 -8.641 1.00 97.56 84 ILE A C 1
ATOM 616 O O . ILE A 1 84 ? -3.924 -2.547 -9.536 1.00 97.56 84 ILE A O 1
ATOM 620 N N . GLY A 1 85 ? -2.435 -1.106 -8.660 1.00 96.88 85 GLY A N 1
ATOM 621 C CA . GLY A 1 85 ? -2.665 -0.051 -9.643 1.00 96.88 85 GLY A CA 1
ATOM 622 C C . GLY A 1 85 ? -1.401 0.734 -9.983 1.00 96.88 85 GLY A C 1
ATOM 623 O O . GLY A 1 85 ? -0.490 0.808 -9.167 1.00 96.88 85 GLY A O 1
ATOM 624 N N . PRO A 1 86 ? -1.322 1.308 -11.195 1.00 96.25 86 PRO A N 1
ATOM 625 C CA . PRO A 1 86 ? -0.102 1.938 -11.671 1.00 96.25 86 PRO A CA 1
ATOM 626 C C . PRO A 1 86 ? 0.236 3.273 -11.013 1.00 96.25 86 PRO A C 1
ATOM 628 O O . PRO A 1 86 ? 1.341 3.734 -11.230 1.00 96.25 86 PRO A O 1
ATOM 631 N N . ASP A 1 87 ? -0.662 3.894 -10.241 1.00 95.50 87 ASP A N 1
ATOM 632 C CA . ASP A 1 87 ? -0.541 5.301 -9.825 1.00 95.50 87 ASP A CA 1
ATOM 633 C C . ASP A 1 87 ? -0.502 6.275 -11.033 1.00 95.50 87 ASP A C 1
ATOM 635 O O . ASP A 1 87 ? -0.866 5.927 -12.162 1.00 95.50 87 ASP A O 1
ATOM 639 N N . TRP A 1 88 ? -0.146 7.535 -10.796 1.00 92.00 88 TRP A N 1
ATOM 640 C CA . TRP A 1 88 ? -0.010 8.591 -11.797 1.00 92.00 88 TRP A CA 1
ATOM 641 C C . TRP A 1 88 ? 1.229 8.444 -12.699 1.00 92.00 88 TRP A C 1
ATOM 643 O O . TRP A 1 88 ? 2.257 7.891 -12.325 1.00 92.00 88 TRP A O 1
ATOM 653 N N . ALA A 1 89 ? 1.152 9.001 -13.912 1.00 90.19 89 ALA A N 1
ATOM 654 C CA . ALA A 1 89 ? 2.126 8.767 -14.987 1.00 90.19 89 ALA A CA 1
ATOM 655 C C . ALA A 1 89 ? 3.618 9.075 -14.684 1.00 90.19 89 ALA A C 1
ATOM 657 O O . ALA A 1 89 ? 4.462 8.395 -15.265 1.00 90.19 89 ALA A O 1
ATOM 658 N N . PRO A 1 90 ? 3.990 10.072 -13.854 1.00 92.50 90 PRO A N 1
ATOM 659 C CA . PRO A 1 90 ? 5.400 10.391 -13.594 1.00 92.50 90 PRO A CA 1
ATOM 660 C C . PRO A 1 90 ? 6.189 9.325 -12.828 1.00 92.50 90 PRO A C 1
ATOM 662 O O . PRO A 1 90 ? 7.368 9.140 -13.123 1.00 92.50 90 PRO A O 1
ATOM 665 N N . SER A 1 91 ? 5.569 8.637 -11.867 1.00 93.31 91 SER A N 1
ATOM 666 C CA . SER A 1 91 ? 6.213 7.556 -11.099 1.00 93.31 91 SER A CA 1
ATOM 667 C C . SER A 1 91 ? 5.545 6.195 -11.282 1.00 93.31 91 SER A C 1
ATOM 669 O O . SER A 1 91 ? 6.048 5.180 -10.805 1.00 93.31 91 SER A O 1
ATOM 671 N N . GLY A 1 92 ? 4.425 6.167 -11.994 1.00 92.94 92 GLY A N 1
ATOM 672 C CA . GLY A 1 92 ? 3.626 4.988 -12.229 1.00 92.94 92 GLY A CA 1
ATOM 673 C C . GLY A 1 92 ? 4.039 4.155 -13.432 1.00 92.94 92 GLY A C 1
ATOM 674 O O . GLY A 1 92 ? 4.685 4.623 -14.374 1.00 92.94 92 GLY A O 1
ATOM 675 N N . SER A 1 93 ? 3.627 2.889 -13.431 1.00 95.62 93 SER A N 1
ATOM 676 C CA . SER A 1 93 ? 3.814 2.017 -14.587 1.00 95.62 93 SER A CA 1
ATOM 677 C C . SER A 1 93 ? 2.714 2.201 -15.646 1.00 95.62 93 SER A C 1
ATOM 679 O O . SER A 1 93 ? 1.773 2.977 -15.515 1.00 95.62 93 SER A O 1
ATOM 681 N N . LYS A 1 94 ? 2.818 1.466 -16.759 1.00 94.50 94 LYS A N 1
ATOM 682 C CA . LYS A 1 94 ? 1.859 1.568 -17.876 1.00 94.50 94 LYS A CA 1
ATOM 683 C C . LYS A 1 94 ? 0.556 0.789 -17.655 1.00 94.50 94 LYS A C 1
ATOM 685 O O . LYS A 1 94 ? -0.360 0.926 -18.460 1.00 94.50 94 LYS A O 1
ATOM 690 N N . SER A 1 95 ? 0.500 -0.100 -16.660 1.00 96.62 95 SER A N 1
ATOM 691 C CA . SER A 1 95 ? -0.654 -0.982 -16.421 1.00 96.62 95 SER A CA 1
ATOM 692 C C . SER A 1 95 ? -0.512 -1.753 -15.108 1.00 96.62 95 SER A C 1
ATOM 694 O O . SER A 1 95 ? 0.609 -2.048 -14.701 1.00 96.62 95 SER A O 1
ATOM 696 N N . SER A 1 96 ? -1.622 -2.235 -14.541 1.00 96.81 96 SER A N 1
ATOM 697 C CA . SER A 1 96 ? -1.594 -3.144 -13.381 1.00 96.81 96 SER A CA 1
ATOM 698 C C . SER A 1 96 ? -0.794 -4.434 -13.624 1.00 96.81 96 SER A C 1
ATOM 700 O O . SER A 1 96 ? -0.224 -4.986 -12.692 1.00 96.81 96 SER A O 1
ATOM 702 N N . MET A 1 97 ? -0.684 -4.906 -14.873 1.00 97.69 97 MET A N 1
ATOM 703 C CA . MET A 1 97 ? 0.156 -6.070 -15.204 1.00 97.69 97 MET A CA 1
ATOM 704 C C . MET A 1 97 ? 1.652 -5.776 -15.061 1.00 97.69 97 MET A C 1
ATOM 706 O O . MET A 1 97 ? 2.431 -6.667 -14.731 1.00 97.69 97 MET A O 1
ATOM 710 N N . HIS A 1 98 ? 2.065 -4.529 -15.293 1.00 97.12 98 HIS A N 1
ATOM 711 C CA . HIS A 1 98 ? 3.438 -4.114 -15.027 1.00 97.12 98 HIS A CA 1
ATOM 712 C C . HIS A 1 98 ? 3.669 -4.031 -13.515 1.00 97.12 98 HIS A C 1
ATOM 714 O O . HIS A 1 98 ? 4.652 -4.589 -13.045 1.00 97.12 98 HIS A O 1
ATOM 720 N N . GLU A 1 99 ? 2.735 -3.473 -12.741 1.00 97.88 99 GLU A N 1
ATOM 721 C CA . GLU A 1 99 ? 2.852 -3.492 -11.275 1.00 97.88 99 GLU A CA 1
ATOM 722 C C . GLU A 1 99 ? 3.002 -4.909 -10.712 1.00 97.88 99 GLU A C 1
ATOM 724 O O .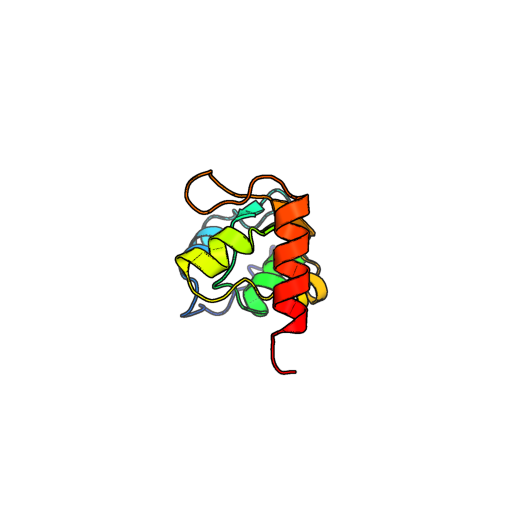 GLU A 1 99 ? 3.853 -5.132 -9.856 1.00 97.88 99 GLU A O 1
ATOM 729 N N . LEU A 1 100 ? 2.260 -5.892 -11.239 1.00 97.44 100 LEU A N 1
ATOM 730 C CA . LEU A 1 100 ? 2.422 -7.298 -10.846 1.00 97.44 100 LEU A CA 1
ATOM 731 C C . LEU A 1 100 ? 3.825 -7.839 -11.153 1.00 97.44 100 LEU A C 1
ATOM 733 O O . LEU A 1 100 ? 4.369 -8.607 -10.364 1.00 97.44 100 LEU A O 1
ATOM 737 N N . LYS A 1 101 ? 4.433 -7.429 -12.272 1.00 97.31 101 LYS A N 1
ATOM 738 C CA . LYS A 1 101 ? 5.818 -7.796 -12.596 1.00 97.31 101 LYS A CA 1
ATOM 739 C C . LYS A 1 101 ? 6.808 -7.167 -11.612 1.00 97.31 101 LYS A C 1
ATOM 741 O O . LYS A 1 101 ? 7.748 -7.839 -11.201 1.00 97.31 101 LYS A O 1
ATOM 746 N N . THR A 1 102 ? 6.603 -5.903 -11.239 1.00 97.06 102 THR A N 1
ATOM 747 C CA . THR A 1 102 ? 7.431 -5.218 -10.235 1.00 97.06 102 THR A CA 1
ATOM 748 C C . THR A 1 102 ? 7.292 -5.881 -8.865 1.00 97.06 102 THR A C 1
ATOM 750 O O . THR A 1 102 ? 8.297 -6.118 -8.204 1.00 97.06 102 THR A O 1
ATOM 753 N N . ALA A 1 103 ? 6.067 -6.235 -8.465 1.00 96.56 103 ALA A N 1
ATOM 754 C CA . ALA A 1 103 ? 5.774 -6.952 -7.226 1.00 96.56 103 ALA A CA 1
ATOM 755 C C . ALA A 1 103 ? 6.477 -8.320 -7.158 1.00 96.56 103 ALA A C 1
ATOM 757 O O . ALA A 1 103 ? 7.143 -8.617 -6.172 1.00 96.56 103 ALA A O 1
ATOM 758 N N . ASP A 1 104 ? 6.368 -9.126 -8.220 1.00 95.88 104 ASP A N 1
ATOM 759 C CA . ASP A 1 104 ? 7.028 -10.436 -8.329 1.00 95.88 104 ASP A CA 1
ATOM 760 C C . ASP A 1 104 ? 8.559 -10.322 -8.326 1.00 95.88 104 ASP A C 1
ATOM 762 O O . ASP A 1 104 ? 9.243 -11.135 -7.709 1.00 95.88 104 ASP A O 1
ATOM 766 N N . TRP A 1 105 ? 9.111 -9.303 -8.991 1.00 96.00 105 TRP A N 1
ATOM 767 C CA . TRP A 1 105 ? 10.545 -9.028 -8.938 1.00 96.00 105 TRP A CA 1
ATOM 768 C C . TRP A 1 105 ? 10.992 -8.652 -7.519 1.00 96.00 105 TRP A C 1
ATOM 770 O O . TRP A 1 105 ? 11.946 -9.234 -7.011 1.00 96.00 105 TRP A O 1
ATOM 780 N N . TRP A 1 106 ? 10.276 -7.743 -6.852 1.00 94.62 106 TRP A N 1
ATOM 781 C CA . TRP A 1 106 ? 10.609 -7.301 -5.497 1.00 94.62 106 TRP A CA 1
ATOM 782 C C . TRP A 1 106 ? 10.601 -8.449 -4.477 1.00 94.62 106 TRP A C 1
ATOM 784 O O . TRP A 1 106 ? 11.517 -8.553 -3.663 1.00 94.62 106 TRP A O 1
ATOM 794 N N . ASP A 1 107 ? 9.613 -9.346 -4.557 1.00 92.75 107 ASP A N 1
ATOM 795 C CA . ASP A 1 107 ? 9.519 -10.535 -3.696 1.00 92.75 107 ASP A CA 1
ATOM 796 C C . ASP A 1 107 ? 10.721 -11.485 -3.863 1.00 92.75 107 ASP A C 1
ATOM 798 O O . ASP A 1 107 ? 11.199 -12.078 -2.896 1.00 92.75 107 ASP A O 1
ATOM 802 N N . LYS A 1 108 ? 11.261 -11.600 -5.083 1.00 93.44 108 LYS A N 1
ATOM 803 C CA . LYS A 1 108 ? 12.406 -12.476 -5.384 1.00 93.44 108 LYS 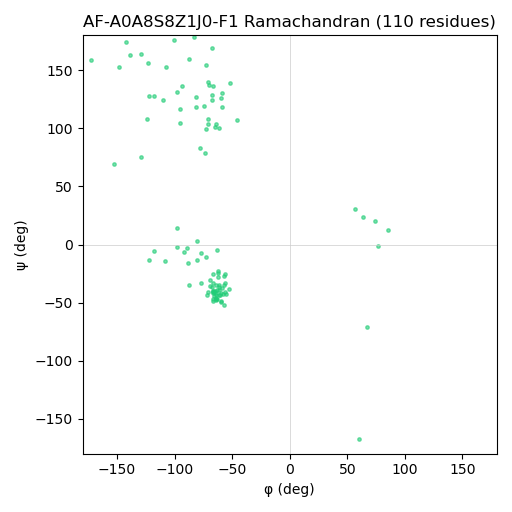A CA 1
ATOM 804 C C . LYS A 1 108 ? 13.746 -11.920 -4.922 1.00 93.44 108 LYS A C 1
ATOM 806 O O . LYS A 1 108 ? 14.627 -12.705 -4.580 1.00 93.44 108 LYS A O 1
ATOM 811 N N . GLU A 1 109 ? 13.915 -10.602 -4.953 1.00 88.69 109 GLU A N 1
ATOM 812 C CA . GLU A 1 109 ? 15.193 -9.951 -4.642 1.00 88.69 109 GLU A CA 1
ATOM 813 C C . GLU A 1 109 ? 15.363 -9.633 -3.147 1.00 88.69 109 GLU A C 1
ATOM 815 O O . GLU A 1 109 ? 16.486 -9.383 -2.701 1.00 88.69 109 GLU A O 1
ATOM 820 N N . ARG A 1 110 ? 14.286 -9.649 -2.342 1.00 76.88 110 ARG A N 1
ATOM 821 C CA . ARG A 1 110 ? 14.407 -9.464 -0.887 1.00 76.88 110 ARG A CA 1
ATOM 822 C C . ARG A 1 110 ? 15.132 -10.662 -0.249 1.00 76.88 110 ARG A C 1
ATOM 824 O O . ARG A 1 110 ? 14.706 -11.805 -0.429 1.00 76.88 110 ARG A O 1
ATOM 831 N N . PRO A 1 111 ? 16.186 -10.433 0.559 1.00 61.88 111 PRO 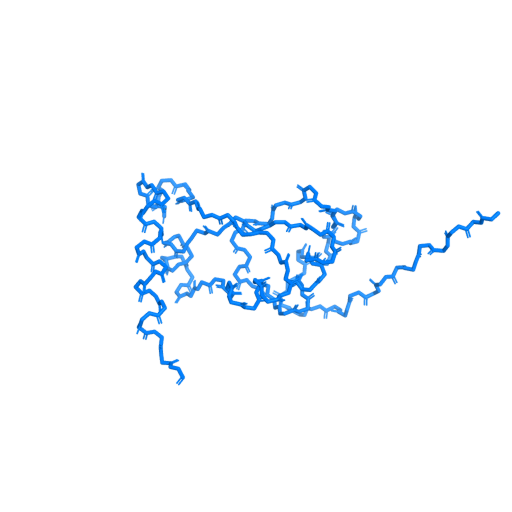A N 1
ATOM 832 C CA . PRO A 1 111 ? 16.716 -11.462 1.449 1.00 61.88 111 PRO A CA 1
ATOM 833 C C . PRO A 1 111 ? 15.608 -11.924 2.405 1.00 61.88 111 PRO A C 1
ATOM 835 O O . PRO A 1 111 ? 14.941 -11.082 3.007 1.00 61.88 111 PRO A O 1
ATOM 838 N N . ARG A 1 112 ? 15.405 -13.240 2.519 1.00 57.84 112 ARG A N 1
ATOM 839 C CA . ARG A 1 112 ? 14.485 -13.830 3.503 1.00 57.84 112 ARG A CA 1
ATOM 840 C C . ARG A 1 112 ? 15.129 -13.945 4.875 1.00 57.84 112 ARG A C 1
ATOM 842 O O . ARG A 1 112 ? 16.337 -14.277 4.912 1.00 57.84 112 ARG A O 1
#

Secondary structure (DSSP, 8-state):
-------------TT-HHHHHHHHTT--STT-EEE--TT--HHHHHHHHHTT-EEEE-HHHHHHHHSS---HHHHHHTT-EEEE---STTT--SSHHHHHHHHHHHHHHS--